Protein AF-A0A940C7K0-F1 (afdb_monomer)

Solvent-accessible surface area (backbone atoms only — not comparable to full-atom values): 6057 Å² total; per-residue (Å²): 134,82,64,90,46,69,65,32,58,72,59,53,43,58,58,54,49,70,74,50,83,53,68,70,59,41,51,53,52,52,53,48,58,60,55,48,72,81,53,78,92,80,78,78,75,95,48,98,58,44,69,61,50,52,54,50,51,52,51,51,53,54,50,51,55,54,52,52,51,51,56,56,73,71,53,91,62,73,63,69,65,52,47,54,49,52,50,53,53,53,51,51,56,52,50,66,76,71,109

Mean predicted aligned error: 9.3 Å

Structure (mmCIF, N/CA/C/O backbone):
data_AF-A0A940C7K0-F1
#
_entry.id   AF-A0A940C7K0-F1
#
loop_
_atom_site.group_PDB
_atom_site.id
_atom_site.type_symbol
_atom_site.label_atom_id
_atom_site.label_alt_id
_atom_site.label_comp_id
_atom_site.label_asym_id
_atom_site.label_entity_id
_atom_site.label_seq_id
_atom_site.pdbx_PDB_ins_code
_atom_site.Cartn_x
_atom_site.Cartn_y
_atom_site.Cartn_z
_atom_site.occupancy
_atom_site.B_iso_or_equiv
_atom_site.auth_seq_id
_atom_site.auth_comp_id
_atom_site.auth_asym_id
_atom_site.auth_atom_id
_atom_site.pdbx_PDB_model_num
ATOM 1 N N . TYR A 1 1 ? 2.230 -1.902 -22.757 1.00 52.91 1 TYR A N 1
ATOM 2 C CA . TYR A 1 1 ? 1.689 -2.327 -21.448 1.00 52.91 1 TYR A CA 1
ATOM 3 C C . TYR A 1 1 ? 2.619 -1.783 -20.368 1.00 52.91 1 TYR A C 1
ATOM 5 O O . TYR A 1 1 ? 3.810 -1.720 -20.650 1.00 52.91 1 TYR A O 1
ATOM 13 N N 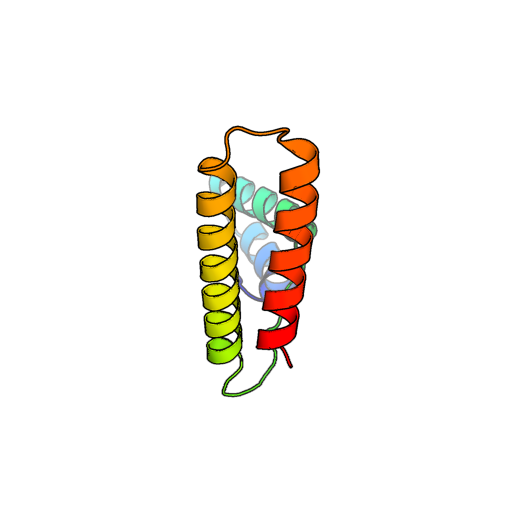. MET A 1 2 ? 2.126 -1.319 -19.212 1.00 69.25 2 MET A N 1
ATOM 14 C CA . MET A 1 2 ? 3.013 -0.833 -18.138 1.00 69.25 2 MET A CA 1
ATOM 15 C C . MET A 1 2 ? 3.585 -2.012 -17.337 1.00 69.25 2 MET A C 1
ATOM 17 O O . MET A 1 2 ? 2.832 -2.945 -17.046 1.00 69.25 2 MET A O 1
ATOM 21 N N . PRO A 1 3 ? 4.884 -1.995 -16.988 1.00 71.75 3 PRO A N 1
ATOM 22 C CA . PRO A 1 3 ? 5.454 -3.013 -16.119 1.00 71.75 3 PRO A CA 1
ATOM 23 C C . PRO A 1 3 ? 4.842 -2.915 -14.720 1.00 71.75 3 PRO A C 1
ATOM 25 O O . PRO A 1 3 ? 4.585 -1.826 -14.219 1.00 71.75 3 PRO A O 1
ATOM 28 N N . VAL A 1 4 ? 4.595 -4.068 -14.104 1.00 74.38 4 VAL A N 1
ATOM 29 C CA . VAL A 1 4 ? 4.032 -4.182 -12.741 1.00 74.38 4 VAL A CA 1
ATOM 30 C C . VAL A 1 4 ? 5.050 -4.819 -11.785 1.00 74.38 4 VAL A C 1
ATOM 32 O O . VAL A 1 4 ? 4.854 -4.856 -10.576 1.00 74.38 4 VAL A O 1
ATOM 35 N N . THR A 1 5 ? 6.162 -5.313 -12.326 1.00 84.19 5 THR A N 1
ATOM 36 C CA . THR A 1 5 ? 7.220 -6.007 -11.596 1.00 84.19 5 THR A CA 1
ATOM 37 C C . THR A 1 5 ? 8.497 -5.182 -11.598 1.00 84.19 5 THR A C 1
ATOM 39 O O . THR A 1 5 ? 8.748 -4.430 -12.538 1.00 84.19 5 THR A O 1
ATOM 42 N N . GLU A 1 6 ? 9.329 -5.385 -10.580 1.00 86.12 6 GLU A N 1
ATOM 43 C CA . GLU A 1 6 ? 10.649 -4.757 -10.441 1.00 86.12 6 GLU A CA 1
ATOM 44 C C . GLU A 1 6 ? 11.506 -4.937 -11.697 1.00 86.12 6 GLU A C 1
ATOM 46 O O . GLU A 1 6 ? 11.866 -3.959 -12.341 1.00 86.12 6 GLU A O 1
ATOM 51 N N . LYS A 1 7 ? 11.659 -6.180 -12.172 1.00 87.12 7 LYS A N 1
ATOM 52 C CA . LYS A 1 7 ? 12.343 -6.480 -13.445 1.00 87.12 7 LYS A CA 1
ATOM 53 C C . LYS A 1 7 ? 11.763 -5.718 -14.638 1.00 87.12 7 LYS A C 1
ATOM 55 O O . LYS A 1 7 ? 12.485 -5.289 -15.529 1.00 87.12 7 LYS A O 1
ATOM 60 N N . GLY A 1 8 ? 10.442 -5.547 -14.657 1.00 87.75 8 GLY A N 1
ATOM 61 C CA . GLY A 1 8 ? 9.727 -4.737 -15.639 1.00 87.75 8 GLY A CA 1
ATOM 62 C C . GLY A 1 8 ? 10.236 -3.298 -15.713 1.00 87.75 8 GLY A C 1
ATOM 63 O O . GLY A 1 8 ? 10.415 -2.772 -16.809 1.00 87.75 8 GLY A O 1
ATOM 64 N N . PHE A 1 9 ? 10.448 -2.679 -14.555 1.00 87.62 9 PHE A N 1
ATOM 65 C CA . PHE A 1 9 ? 10.918 -1.302 -14.428 1.00 87.62 9 PHE A CA 1
ATOM 66 C C . PHE A 1 9 ? 12.426 -1.157 -14.613 1.00 87.62 9 PHE A C 1
ATOM 68 O O . PHE A 1 9 ? 12.852 -0.174 -15.217 1.00 87.62 9 PHE A O 1
ATOM 75 N N . ASP A 1 10 ? 13.201 -2.122 -14.126 1.00 86.38 10 ASP A N 1
ATOM 76 C CA . ASP A 1 10 ? 14.660 -2.035 -14.107 1.00 86.38 10 ASP A CA 1
ATOM 77 C C . ASP A 1 10 ? 15.291 -2.458 -15.434 1.00 86.38 10 ASP A C 1
ATOM 79 O O . ASP A 1 10 ? 16.235 -1.822 -15.896 1.00 86.38 10 ASP A O 1
ATOM 83 N N . GLU A 1 11 ? 14.765 -3.512 -16.064 1.00 87.81 11 GLU A N 1
ATOM 84 C CA . GLU A 1 11 ? 15.373 -4.116 -17.254 1.00 87.81 11 GLU A CA 1
ATOM 85 C C . GLU A 1 11 ? 14.621 -3.716 -18.530 1.00 87.81 11 GLU A C 1
ATOM 87 O O . GLU A 1 11 ? 15.205 -3.200 -19.476 1.00 87.81 11 GLU A O 1
ATOM 92 N N . TYR A 1 12 ? 13.301 -3.915 -18.569 1.00 89.00 12 TYR A N 1
ATOM 93 C CA . TYR A 1 12 ? 12.556 -3.841 -19.834 1.00 89.00 12 TYR A CA 1
ATOM 94 C C . TYR A 1 12 ? 12.082 -2.429 -20.207 1.00 89.00 12 TYR A C 1
ATOM 96 O O . TYR A 1 12 ? 12.001 -2.084 -21.389 1.00 89.00 12 TYR A O 1
ATOM 104 N N . LEU A 1 13 ? 11.723 -1.606 -19.219 1.00 88.19 13 LEU A N 1
ATOM 105 C CA . LEU A 1 13 ? 11.194 -0.262 -19.457 1.00 88.19 13 LEU A CA 1
ATOM 106 C C . LEU A 1 13 ? 12.233 0.717 -20.032 1.00 88.19 13 LEU A C 1
ATOM 108 O O . LEU A 1 13 ? 11.883 1.407 -20.993 1.00 88.19 13 LEU A O 1
ATOM 112 N N . PRO A 1 14 ? 13.483 0.788 -19.531 1.00 89.81 14 PRO A N 1
ATOM 113 C CA . PRO A 1 14 ? 14.487 1.702 -20.076 1.00 89.81 14 PRO A CA 1
ATOM 114 C C . PRO A 1 14 ? 14.783 1.411 -21.554 1.00 89.81 14 PRO A C 1
ATOM 116 O O . PRO A 1 14 ? 14.823 2.330 -22.378 1.00 89.81 14 PRO A O 1
ATOM 119 N N . ASP A 1 15 ? 14.882 0.128 -21.907 1.00 90.00 15 ASP A N 1
ATOM 120 C CA . ASP A 1 15 ? 15.124 -0.330 -23.276 1.00 90.00 15 ASP A CA 1
ATOM 121 C C . ASP A 1 15 ? 13.968 0.049 -24.212 1.00 90.00 15 ASP A C 1
ATOM 123 O O . ASP A 1 15 ? 14.182 0.607 -25.294 1.00 90.00 15 ASP A O 1
ATOM 127 N N . ALA A 1 16 ? 12.722 -0.158 -23.779 1.00 88.69 16 ALA A N 1
ATOM 128 C CA . ALA A 1 16 ? 11.543 0.236 -24.550 1.00 88.69 16 ALA A CA 1
ATOM 129 C C . ALA A 1 16 ? 11.431 1.764 -24.727 1.00 88.69 16 ALA A C 1
ATOM 131 O O . ALA A 1 16 ? 11.015 2.243 -25.781 1.00 88.69 16 ALA A O 1
ATOM 132 N N . VAL A 1 17 ? 11.823 2.553 -23.722 1.00 88.50 17 VAL A N 1
ATOM 133 C CA . VAL A 1 17 ? 11.822 4.023 -23.809 1.00 88.50 17 VAL A CA 1
ATOM 134 C C . VAL A 1 17 ? 12.907 4.525 -24.763 1.00 88.50 17 VAL A C 1
ATOM 136 O O . VAL A 1 17 ? 12.687 5.508 -25.477 1.00 88.50 17 VAL A O 1
ATOM 139 N N . SER A 1 18 ? 14.054 3.841 -24.829 1.00 87.19 18 SER A N 1
ATOM 140 C CA . SER A 1 18 ? 15.152 4.201 -25.734 1.00 87.19 18 SER A CA 1
ATOM 141 C C . SER A 1 18 ? 14.743 4.125 -27.214 1.00 87.19 18 SER A C 1
ATOM 143 O O . SER A 1 18 ? 15.047 5.037 -27.988 1.00 87.19 18 SER A O 1
ATOM 145 N N . THR A 1 19 ? 13.958 3.104 -27.574 1.00 90.81 19 THR A N 1
ATOM 146 C CA . THR A 1 19 ? 13.479 2.836 -28.943 1.00 90.81 19 THR A CA 1
ATOM 147 C C . THR A 1 19 ? 12.269 3.681 -29.352 1.00 90.81 19 THR A C 1
ATOM 149 O O . THR A 1 19 ? 11.866 3.679 -30.513 1.00 90.81 19 THR A O 1
ATOM 152 N N . LEU A 1 20 ? 11.687 4.443 -28.423 1.00 89.44 20 LEU A N 1
ATOM 153 C CA . LEU A 1 20 ? 10.456 5.187 -28.656 1.00 89.44 20 LEU A CA 1
ATOM 154 C C . LEU A 1 20 ? 10.704 6.490 -29.432 1.00 89.44 20 LEU A C 1
ATOM 156 O O . LEU A 1 20 ? 11.434 7.365 -28.976 1.00 89.44 20 LEU A O 1
ATOM 160 N N . GLU A 1 21 ? 10.064 6.690 -30.581 1.00 89.19 21 GLU A N 1
ATOM 161 C CA . GLU A 1 21 ? 10.295 7.911 -31.377 1.00 89.19 21 GLU A CA 1
ATOM 162 C C . GLU A 1 21 ? 9.541 9.134 -30.843 1.00 89.19 21 GLU A C 1
ATOM 164 O O . GLU A 1 21 ? 10.010 10.267 -30.943 1.00 89.19 21 GLU A O 1
ATOM 169 N N . SER A 1 22 ? 8.373 8.919 -30.235 1.00 92.81 22 SER A N 1
ATOM 170 C CA . SER A 1 22 ? 7.515 10.019 -29.806 1.00 92.81 22 SER A CA 1
ATOM 171 C C . SER A 1 22 ? 8.053 10.721 -28.546 1.00 92.81 22 SER A C 1
ATOM 173 O O . SER A 1 22 ? 8.121 10.103 -27.475 1.00 92.81 22 SER A O 1
ATOM 175 N N . PRO A 1 23 ? 8.345 12.035 -28.609 1.00 90.94 23 PRO A N 1
ATOM 176 C CA . PRO A 1 23 ? 8.906 12.782 -27.482 1.00 90.94 23 PRO A CA 1
ATOM 177 C C . PRO A 1 23 ? 7.935 12.893 -26.298 1.00 90.94 23 PRO A C 1
ATOM 179 O O . PRO A 1 23 ? 8.356 12.895 -25.142 1.00 90.94 23 PRO A O 1
ATOM 182 N N . ARG A 1 24 ? 6.622 12.921 -26.567 1.00 92.06 24 ARG A N 1
ATOM 183 C CA . ARG A 1 24 ? 5.584 12.993 -25.527 1.00 92.06 24 ARG A CA 1
ATOM 184 C C . ARG A 1 24 ? 5.591 11.751 -24.639 1.00 92.06 24 ARG A C 1
ATOM 186 O O . ARG A 1 24 ? 5.560 11.869 -23.417 1.00 92.06 24 ARG A O 1
ATOM 193 N N . TYR A 1 25 ? 5.640 10.568 -25.244 1.00 90.44 25 TYR A N 1
ATOM 194 C CA . TYR A 1 25 ? 5.643 9.321 -24.483 1.00 90.44 25 TYR A CA 1
ATOM 195 C C . TYR A 1 25 ? 6.983 9.092 -23.774 1.00 90.44 25 TYR A C 1
ATOM 197 O O . TYR A 1 25 ? 6.981 8.626 -22.639 1.00 90.44 25 TYR A O 1
ATOM 205 N N . LYS A 1 26 ? 8.110 9.511 -24.369 1.00 90.88 26 LYS A N 1
ATOM 206 C CA . LYS A 1 26 ? 9.417 9.513 -23.686 1.00 90.88 26 LYS A CA 1
ATOM 207 C C . LYS A 1 26 ? 9.380 10.321 -22.390 1.00 90.88 26 LYS A C 1
ATOM 209 O O . LYS A 1 26 ? 9.791 9.826 -21.347 1.00 90.88 26 LYS A O 1
ATOM 214 N N . SER A 1 27 ? 8.835 11.538 -22.439 1.00 92.06 27 SER A N 1
ATOM 215 C CA . SER A 1 27 ? 8.686 12.373 -21.243 1.00 92.06 27 SER A CA 1
ATOM 216 C C . SER A 1 27 ? 7.804 11.709 -20.182 1.00 92.06 27 SER A C 1
ATOM 218 O O . SER A 1 27 ? 8.193 11.683 -19.018 1.00 92.06 27 SER A O 1
ATOM 220 N N . LEU A 1 28 ? 6.668 11.123 -20.578 1.00 91.62 28 LEU A N 1
ATOM 221 C CA . LEU A 1 28 ? 5.774 10.418 -19.656 1.00 91.62 28 LEU A CA 1
ATOM 222 C C . LEU A 1 28 ? 6.488 9.273 -18.922 1.00 91.62 28 LEU A C 1
ATOM 224 O O . LEU A 1 28 ? 6.417 9.196 -17.696 1.00 91.62 28 LEU A O 1
ATOM 228 N N . TYR A 1 29 ? 7.178 8.399 -19.659 1.00 90.38 29 TYR A N 1
ATOM 229 C CA . TYR A 1 29 ? 7.849 7.244 -19.063 1.00 90.38 29 TYR A CA 1
ATOM 230 C C . TYR A 1 29 ? 9.054 7.635 -18.204 1.00 90.38 29 TYR A C 1
ATOM 232 O O . TYR A 1 29 ? 9.260 7.029 -17.157 1.00 90.38 29 TYR A O 1
ATOM 240 N N . ASN A 1 30 ? 9.786 8.688 -18.571 1.00 89.38 30 ASN A N 1
ATOM 241 C CA . ASN A 1 30 ? 10.878 9.204 -17.744 1.00 89.38 30 ASN A CA 1
ATOM 242 C C . ASN A 1 30 ? 10.375 9.735 -16.395 1.00 89.38 30 ASN A C 1
ATOM 244 O O . ASN A 1 30 ? 10.941 9.403 -15.355 1.00 89.38 30 ASN A O 1
ATOM 248 N N . THR A 1 31 ? 9.289 10.517 -16.394 1.00 91.56 31 THR A N 1
ATOM 249 C CA . THR A 1 31 ? 8.667 10.992 -15.147 1.00 91.56 31 THR A CA 1
ATOM 250 C C . THR A 1 31 ? 8.172 9.819 -14.309 1.00 91.56 31 THR A C 1
ATOM 252 O O . THR A 1 31 ? 8.356 9.796 -13.097 1.00 91.56 31 THR A O 1
ATOM 255 N N . PHE A 1 32 ? 7.582 8.813 -14.950 1.00 87.69 32 PHE A N 1
ATOM 256 C CA . PHE A 1 32 ? 7.099 7.616 -14.276 1.00 87.69 32 PHE A CA 1
ATOM 257 C C . PHE A 1 32 ? 8.224 6.803 -13.619 1.00 87.69 32 PHE A C 1
ATOM 259 O O . PHE A 1 32 ? 8.098 6.430 -12.457 1.00 87.69 32 PHE A O 1
ATOM 266 N N . MET A 1 33 ? 9.347 6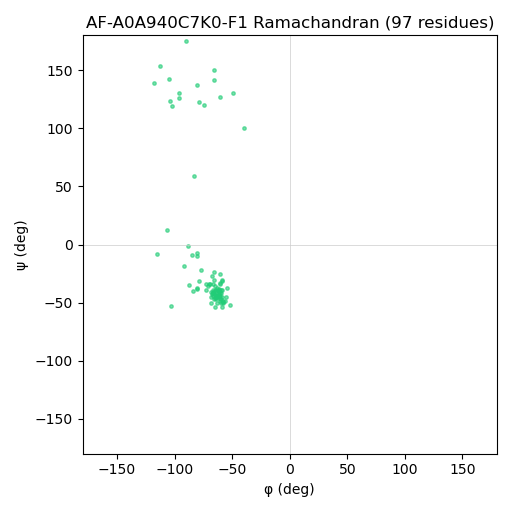.596 -14.314 1.00 88.25 33 MET A N 1
ATOM 267 C CA . MET A 1 33 ? 10.537 5.947 -13.751 1.00 88.25 33 MET A CA 1
ATOM 268 C C . MET A 1 33 ? 11.142 6.741 -12.592 1.00 88.25 33 MET A C 1
ATOM 270 O O . MET A 1 33 ? 11.620 6.151 -11.631 1.00 88.25 33 MET A O 1
ATOM 274 N N . ALA A 1 34 ? 11.133 8.075 -12.667 1.00 90.12 34 ALA A N 1
ATOM 275 C CA . ALA A 1 34 ? 11.608 8.913 -11.571 1.00 90.12 34 ALA A CA 1
ATOM 276 C C . ALA A 1 34 ? 10.722 8.757 -10.329 1.00 90.12 34 ALA A C 1
ATOM 278 O O . ALA A 1 34 ? 11.247 8.535 -9.246 1.00 90.12 34 ALA A O 1
ATOM 279 N N . MET A 1 35 ? 9.397 8.798 -10.505 1.00 88.44 35 MET A N 1
ATOM 280 C CA . MET A 1 35 ? 8.448 8.611 -9.407 1.00 88.44 35 MET A CA 1
ATOM 281 C C . MET A 1 35 ? 8.520 7.204 -8.814 1.00 88.44 35 MET A C 1
ATOM 283 O O . MET A 1 35 ? 8.437 7.068 -7.601 1.00 88.44 35 MET A O 1
ATOM 287 N N . GLN A 1 36 ? 8.685 6.157 -9.633 1.00 86.00 36 GLN A N 1
ATOM 288 C CA . GLN A 1 36 ? 8.733 4.778 -9.139 1.00 86.00 36 GLN A CA 1
ATOM 289 C C . GLN A 1 36 ? 9.860 4.551 -8.119 1.00 86.00 36 GLN A C 1
ATOM 291 O O . GLN A 1 36 ? 9.656 3.759 -7.205 1.00 86.00 36 GLN A O 1
ATOM 296 N N . LYS A 1 37 ? 10.991 5.263 -8.211 1.00 85.75 37 LYS A N 1
ATOM 297 C CA . LYS A 1 37 ? 12.111 5.133 -7.257 1.00 85.75 37 LYS A CA 1
ATOM 298 C C . LYS A 1 37 ? 11.731 5.465 -5.815 1.00 85.75 37 LYS A C 1
ATOM 300 O O . LYS A 1 37 ? 12.358 4.951 -4.893 1.00 85.75 37 LYS A O 1
ATOM 305 N N . ASP A 1 38 ? 10.707 6.293 -5.633 1.00 88.56 38 ASP A N 1
ATOM 306 C CA . ASP A 1 38 ? 10.202 6.674 -4.315 1.00 88.56 38 ASP A CA 1
ATOM 307 C C . ASP A 1 38 ? 9.194 5.649 -3.760 1.00 88.56 38 ASP A C 1
ATOM 309 O O . ASP A 1 38 ? 8.816 5.713 -2.589 1.00 88.56 38 ASP A O 1
ATOM 313 N N . TYR A 1 39 ? 8.771 4.675 -4.574 1.00 86.06 39 TYR A N 1
ATOM 314 C CA . TYR A 1 39 ? 7.874 3.597 -4.172 1.00 86.06 39 TYR A CA 1
ATOM 315 C C . TYR A 1 39 ? 8.631 2.281 -4.012 1.00 86.06 39 TYR A C 1
ATOM 317 O O . TYR A 1 39 ? 9.506 1.919 -4.796 1.00 86.06 39 TYR A O 1
ATOM 325 N N . ARG A 1 40 ? 8.235 1.502 -3.006 1.00 86.50 40 ARG A N 1
ATOM 326 C CA . ARG A 1 40 ? 8.744 0.146 -2.805 1.00 86.50 40 ARG A CA 1
ATOM 327 C C . ARG A 1 40 ? 7.779 -0.862 -3.411 1.00 86.50 40 ARG A C 1
ATOM 329 O O . ARG A 1 40 ? 6.588 -0.828 -3.104 1.00 86.50 40 ARG A O 1
ATOM 336 N N . PHE A 1 41 ? 8.293 -1.795 -4.210 1.00 85.75 41 PHE A N 1
ATOM 337 C CA . PHE A 1 41 ? 7.494 -2.938 -4.641 1.00 85.75 41 PHE A CA 1
ATOM 338 C C . PHE A 1 41 ? 7.038 -3.742 -3.427 1.00 85.75 41 PHE A C 1
ATOM 340 O O . PHE A 1 41 ? 7.839 -4.147 -2.582 1.00 85.75 41 PHE A O 1
ATOM 347 N N . TYR A 1 42 ? 5.733 -3.969 -3.355 1.00 84.50 42 TYR A N 1
ATOM 348 C CA . TYR A 1 42 ? 5.120 -4.778 -2.322 1.00 84.50 42 TYR A CA 1
ATOM 349 C C . TYR A 1 42 ? 4.757 -6.140 -2.902 1.00 84.50 42 TYR A C 1
ATOM 351 O O . TYR A 1 42 ? 4.024 -6.230 -3.886 1.00 84.50 42 TYR A O 1
ATOM 359 N N . THR A 1 43 ? 5.274 -7.200 -2.286 1.00 85.19 43 THR A N 1
ATOM 360 C CA . THR A 1 43 ? 4.830 -8.563 -2.575 1.00 85.19 43 THR A CA 1
ATOM 361 C C . THR A 1 43 ? 3.900 -9.001 -1.450 1.00 85.19 43 THR A C 1
ATOM 363 O O . THR A 1 43 ? 4.349 -9.042 -0.301 1.00 85.19 43 THR A O 1
ATOM 366 N N . PRO A 1 44 ? 2.631 -9.326 -1.744 1.00 85.19 44 PRO A N 1
ATOM 367 C CA . PRO A 1 44 ? 1.716 -9.793 -0.719 1.00 85.19 44 PRO A CA 1
ATOM 368 C C . PRO A 1 44 ? 2.167 -11.158 -0.166 1.00 85.19 44 PRO A C 1
ATOM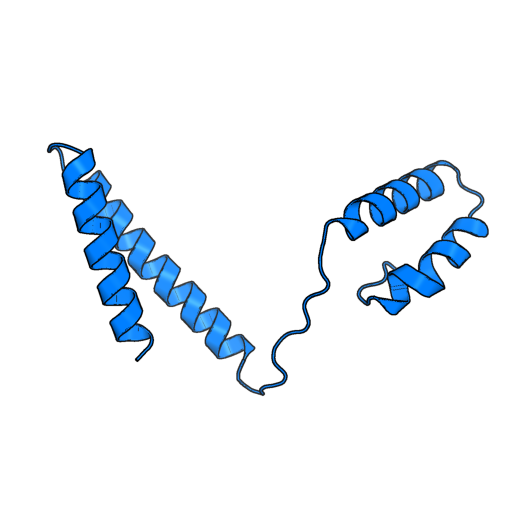 370 O O . PRO A 1 44 ? 2.755 -11.965 -0.903 1.00 85.19 44 PRO A O 1
ATOM 373 N N . PRO A 1 45 ? 1.873 -11.453 1.111 1.00 88.31 45 PRO A N 1
ATOM 374 C CA . PRO A 1 45 ? 2.020 -12.778 1.695 1.00 88.31 45 PRO A CA 1
ATOM 375 C C . PRO A 1 45 ? 1.370 -13.863 0.828 1.00 88.31 45 PRO A C 1
ATOM 377 O O . PRO A 1 45 ? 0.213 -13.758 0.426 1.00 88.31 45 PRO A O 1
ATOM 380 N N . GLN A 1 46 ? 2.116 -14.935 0.553 1.00 87.44 46 GLN A N 1
ATOM 381 C CA . GLN A 1 46 ? 1.679 -16.048 -0.297 1.00 87.44 46 GLN A CA 1
ATOM 382 C C . GLN A 1 46 ? 0.832 -17.055 0.499 1.00 87.44 46 GLN A C 1
ATOM 384 O O . GLN A 1 46 ? 1.195 -18.220 0.644 1.00 87.44 46 GLN A O 1
ATOM 389 N N . TYR A 1 47 ? -0.282 -16.591 1.066 1.00 89.25 47 TYR A N 1
ATOM 390 C CA . TYR A 1 47 ? -1.225 -17.418 1.819 1.00 89.25 47 TYR A CA 1
ATOM 391 C C . TYR A 1 47 ? -2.589 -17.420 1.127 1.00 89.25 47 TYR A C 1
ATOM 393 O O . TYR A 1 47 ? -3.050 -16.372 0.679 1.00 89.25 47 TYR A O 1
ATOM 401 N N . SER A 1 48 ? -3.261 -18.575 1.061 1.00 88.00 48 SER A N 1
ATOM 402 C CA . SER A 1 48 ? -4.516 -18.723 0.301 1.00 88.00 48 SER A CA 1
ATOM 403 C C . SER A 1 48 ? -5.627 -17.785 0.772 1.00 88.00 48 SER A C 1
ATOM 405 O O . SER A 1 48 ? -6.436 -17.351 -0.037 1.00 88.00 48 SER A O 1
ATOM 407 N N . PHE A 1 49 ? -5.639 -17.448 2.063 1.00 87.25 49 PHE A N 1
ATOM 408 C CA . PHE A 1 49 ? -6.652 -16.592 2.686 1.00 87.25 49 PHE A CA 1
ATOM 409 C C . PHE A 1 49 ? -6.148 -15.177 3.020 1.00 87.25 49 PHE A C 1
ATOM 411 O O . PHE A 1 49 ? -6.805 -14.465 3.774 1.00 87.25 49 PHE A O 1
ATOM 418 N N . TYR A 1 50 ? -4.978 -14.758 2.520 1.00 88.25 50 TYR A N 1
ATOM 419 C CA . TYR A 1 50 ? -4.405 -13.443 2.850 1.00 88.25 50 TYR A CA 1
ATOM 420 C C . TYR A 1 50 ? -5.352 -12.290 2.488 1.00 88.25 50 TYR A C 1
ATOM 422 O O . TYR A 1 50 ? -5.631 -11.433 3.322 1.00 88.25 50 TYR A O 1
ATOM 430 N N . LEU A 1 51 ? -5.897 -12.311 1.269 1.00 89.44 51 LEU A N 1
ATOM 431 C CA . LEU A 1 51 ? -6.769 -11.246 0.775 1.00 89.44 51 LEU A CA 1
ATOM 432 C C . LEU A 1 51 ? -8.062 -11.129 1.593 1.00 89.44 51 LEU A C 1
ATOM 434 O O . LEU A 1 51 ? -8.506 -10.021 1.893 1.00 89.44 51 LEU A O 1
ATOM 438 N N . ASP A 1 52 ? -8.640 -12.264 1.989 1.00 90.38 52 ASP A N 1
ATOM 439 C CA . ASP A 1 52 ? -9.843 -12.293 2.822 1.00 90.38 52 ASP A CA 1
ATOM 440 C C . ASP A 1 52 ? -9.564 -11.703 4.208 1.00 90.38 52 ASP A C 1
ATOM 442 O O . ASP A 1 52 ? -10.382 -10.956 4.744 1.00 90.38 52 ASP A O 1
ATOM 446 N N . LYS A 1 53 ? -8.390 -12.005 4.781 1.00 88.38 53 LYS A N 1
ATOM 447 C CA . LYS A 1 53 ? -7.955 -11.468 6.076 1.00 88.38 53 LYS A CA 1
ATOM 448 C C . LYS A 1 53 ? -7.704 -9.964 6.018 1.00 88.38 53 LYS A C 1
ATOM 450 O O . LYS A 1 53 ? -8.193 -9.263 6.896 1.00 88.38 53 LYS A O 1
ATOM 455 N N . GLU A 1 54 ? -7.026 -9.472 4.984 1.00 88.50 54 GLU A N 1
ATOM 456 C CA . GLU A 1 54 ? -6.836 -8.032 4.746 1.00 88.50 54 GLU A CA 1
ATOM 457 C C . GLU A 1 54 ? -8.171 -7.306 4.583 1.00 88.50 54 GLU A C 1
ATOM 459 O O . GLU A 1 54 ? -8.427 -6.298 5.235 1.00 88.50 54 GLU A O 1
ATOM 464 N N . THR A 1 55 ? -9.069 -7.859 3.768 1.00 91.38 55 THR A N 1
ATOM 465 C CA . THR A 1 55 ? -10.388 -7.261 3.528 1.00 91.38 55 THR A CA 1
ATOM 466 C C . THR A 1 55 ? -11.215 -7.214 4.814 1.00 91.38 55 THR A C 1
ATOM 468 O O . THR A 1 55 ? -11.873 -6.213 5.104 1.00 91.38 55 THR A O 1
ATOM 471 N N . LEU A 1 56 ? -11.185 -8.290 5.608 1.00 91.50 56 LEU A N 1
ATOM 472 C CA . LEU A 1 56 ? -11.872 -8.346 6.896 1.00 91.50 56 LEU A CA 1
ATOM 473 C C . LEU A 1 56 ? -11.279 -7.337 7.887 1.00 91.50 56 LEU A C 1
ATOM 475 O O . LEU A 1 56 ? -12.030 -6.626 8.552 1.00 91.50 56 LEU A O 1
ATOM 479 N N . PHE A 1 57 ? -9.952 -7.247 7.950 1.00 89.56 57 PHE A N 1
ATOM 480 C CA . PHE A 1 57 ? -9.235 -6.287 8.783 1.00 89.56 57 PHE A CA 1
ATOM 481 C C . PHE A 1 57 ? -9.598 -4.841 8.425 1.00 89.56 57 PHE A C 1
ATOM 483 O O . PHE A 1 57 ? -10.020 -4.082 9.299 1.00 89.56 57 PHE A O 1
ATOM 490 N N . GLU A 1 58 ? -9.538 -4.475 7.140 1.00 92.75 58 GLU A N 1
ATOM 491 C CA . GLU A 1 58 ? -9.915 -3.139 6.669 1.00 92.75 58 GLU A CA 1
ATOM 492 C C . GLU A 1 58 ? -11.371 -2.817 7.025 1.00 92.75 58 GLU A C 1
ATOM 494 O O . GLU A 1 58 ? -11.680 -1.731 7.525 1.00 92.75 58 GLU A O 1
ATOM 499 N N . LYS A 1 59 ? -12.279 -3.774 6.802 1.00 93.81 59 LYS A N 1
ATOM 500 C CA . LYS A 1 59 ? -13.700 -3.605 7.108 1.00 93.81 59 LYS A CA 1
ATOM 501 C C . LYS A 1 59 ? -13.931 -3.369 8.600 1.00 93.81 59 LYS A C 1
ATOM 503 O O . LYS A 1 59 ? -14.711 -2.480 8.952 1.00 93.81 59 LYS A O 1
ATOM 508 N N . ASN A 1 60 ? -13.259 -4.127 9.463 1.00 91.38 60 ASN A N 1
ATOM 509 C CA . ASN A 1 60 ? -13.386 -3.994 10.913 1.00 91.38 60 ASN A CA 1
ATOM 510 C C . ASN A 1 60 ? -12.855 -2.636 11.388 1.00 91.38 60 ASN A C 1
ATOM 512 O O . ASN A 1 60 ? -13.572 -1.920 12.086 1.00 91.38 60 ASN A O 1
ATOM 516 N N . ILE A 1 61 ? -11.666 -2.226 10.924 1.00 92.00 61 ILE A N 1
ATOM 517 C CA . ILE A 1 61 ? -11.096 -0.905 11.235 1.00 92.00 61 ILE A CA 1
ATOM 518 C C . ILE A 1 61 ? -12.029 0.214 10.802 1.00 92.00 61 ILE A C 1
ATOM 520 O O . ILE A 1 61 ? -12.329 1.115 11.583 1.00 92.00 61 ILE A O 1
ATOM 524 N N . ARG A 1 62 ? -12.505 0.165 9.557 1.00 92.88 62 ARG A N 1
ATOM 525 C CA . ARG A 1 62 ? -13.382 1.203 9.018 1.00 92.88 62 ARG A CA 1
ATOM 526 C C . ARG A 1 62 ? -14.684 1.304 9.811 1.00 92.88 62 ARG A C 1
ATOM 528 O O . ARG A 1 62 ? -15.176 2.410 10.016 1.00 92.88 62 ARG A O 1
ATOM 535 N N . THR A 1 63 ? -15.230 0.169 10.244 1.00 92.88 63 THR A N 1
ATOM 536 C CA . THR A 1 63 ? -16.458 0.123 11.046 1.00 92.88 63 THR A CA 1
ATOM 537 C C . THR A 1 63 ? -16.235 0.789 12.400 1.00 92.88 63 THR A C 1
ATOM 539 O O . THR A 1 63 ? -16.927 1.761 12.694 1.00 92.88 63 THR A O 1
ATOM 542 N N . ILE A 1 64 ? -15.206 0.370 13.147 1.00 90.44 64 ILE A N 1
ATOM 543 C CA . ILE A 1 64 ? -14.878 0.949 14.459 1.00 90.44 64 ILE A CA 1
ATOM 544 C C . ILE A 1 64 ? -14.609 2.446 14.335 1.00 90.44 64 ILE A C 1
ATOM 546 O O . IL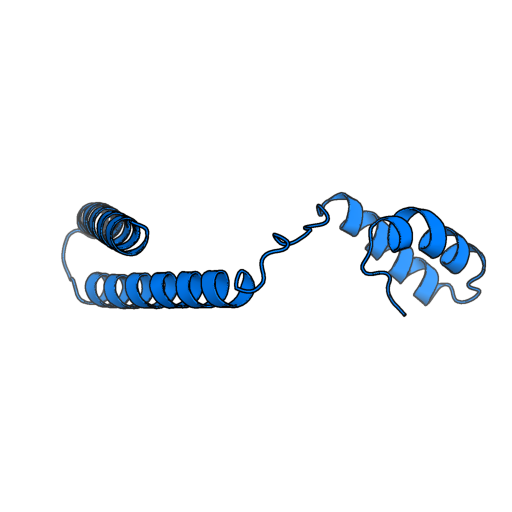E A 1 64 ? -15.274 3.247 14.980 1.00 90.44 64 ILE A O 1
ATOM 550 N N . LEU A 1 65 ? -13.699 2.860 13.450 1.00 89.25 65 LEU A N 1
ATOM 551 C CA . LEU A 1 65 ? -13.371 4.280 13.298 1.00 89.25 65 LEU A CA 1
ATOM 552 C C . LEU A 1 65 ? -14.582 5.118 12.870 1.00 89.25 65 LEU A C 1
ATOM 554 O O . LEU A 1 65 ? -14.700 6.275 13.269 1.00 89.25 65 LEU A O 1
ATOM 558 N N . SER A 1 66 ? -15.497 4.559 12.070 1.00 90.00 66 SER A N 1
ATOM 559 C CA . SER A 1 66 ? -16.724 5.261 11.696 1.00 90.00 66 SER A CA 1
ATOM 560 C C . SER A 1 66 ? -17.704 5.397 12.861 1.00 90.00 66 SER A C 1
ATOM 562 O O . SER A 1 66 ? -18.409 6.405 12.917 1.00 90.00 66 SER A O 1
ATOM 564 N N . GLU A 1 67 ? -17.795 4.404 13.743 1.00 89.19 67 GLU A N 1
ATOM 565 C CA . GLU A 1 67 ? -18.629 4.445 14.948 1.00 89.19 67 GLU A CA 1
ATOM 566 C C . GLU A 1 67 ? -18.082 5.461 15.951 1.00 89.19 67 GLU A C 1
ATOM 568 O O . GLU A 1 67 ? -18.798 6.381 16.345 1.00 89.19 67 GLU A O 1
ATOM 573 N N . GLU A 1 68 ? -16.787 5.378 16.244 1.00 85.50 68 GLU A N 1
ATOM 574 C CA . GLU A 1 68 ? -16.063 6.295 17.128 1.00 85.50 68 GLU A CA 1
ATOM 575 C C . GLU A 1 68 ? -16.125 7.740 16.616 1.00 85.50 68 GLU A C 1
ATOM 577 O O . GLU A 1 68 ? -16.397 8.674 17.367 1.00 85.50 68 GLU A O 1
ATOM 582 N N . SER A 1 69 ? -15.976 7.948 15.302 1.00 86.44 69 SER A N 1
ATOM 583 C CA . SER A 1 69 ? -16.115 9.276 14.695 1.00 86.44 69 SER A CA 1
ATOM 584 C C . SER A 1 69 ? -17.516 9.865 14.881 1.00 86.44 69 SER A C 1
ATOM 586 O O . SER A 1 69 ? -17.638 11.066 15.131 1.00 86.44 69 SER A O 1
ATOM 588 N N . LYS A 1 70 ? -18.575 9.050 14.772 1.00 86.50 70 LYS A N 1
ATOM 589 C CA . LYS A 1 70 ? -19.953 9.503 15.026 1.00 86.50 70 LYS A CA 1
ATOM 590 C C . LYS A 1 70 ? -20.158 9.838 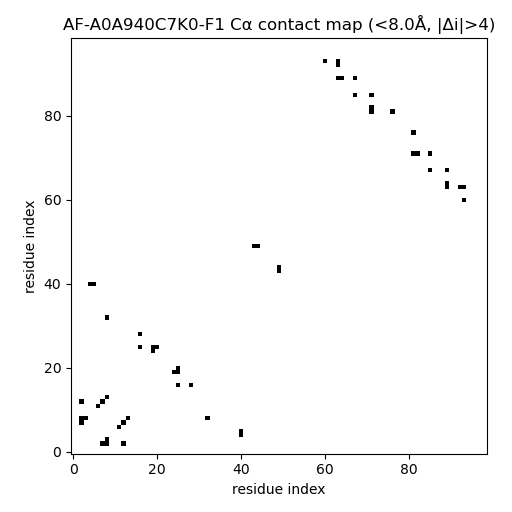16.497 1.00 86.50 70 LYS A C 1
ATOM 592 O O . LYS A 1 70 ? -20.780 10.853 16.795 1.00 86.50 70 LYS A O 1
ATOM 597 N N . GLU A 1 71 ? -19.632 9.009 17.395 1.00 82.88 71 GLU A N 1
ATOM 598 C CA . GLU A 1 71 ? -19.709 9.246 18.835 1.00 82.88 71 GLU A CA 1
ATOM 599 C C . GLU A 1 71 ? -18.980 10.537 19.226 1.00 82.88 71 GLU A C 1
ATOM 601 O O . GLU A 1 71 ? -19.538 11.366 19.945 1.00 82.88 71 GLU A O 1
ATOM 606 N N . TYR A 1 72 ? -17.779 10.758 18.690 1.00 79.56 72 TYR A N 1
ATOM 607 C CA . TYR A 1 72 ? -17.012 11.981 18.902 1.00 79.56 72 TYR A CA 1
ATOM 608 C C . TYR A 1 72 ? -17.756 13.229 18.408 1.00 79.56 72 TYR A C 1
ATOM 610 O O . TYR A 1 72 ? -17.857 14.218 19.131 1.00 79.56 72 TYR A O 1
ATOM 618 N N . LEU A 1 73 ? -18.325 13.184 17.198 1.00 82.50 73 LEU A N 1
ATOM 619 C CA . LEU A 1 73 ? -19.086 14.305 16.632 1.00 82.50 73 LEU A CA 1
ATOM 620 C C . LEU A 1 73 ? -20.386 14.602 17.398 1.00 82.50 73 LEU A C 1
ATOM 622 O O . LEU A 1 73 ? -20.878 15.727 17.330 1.00 82.50 73 LEU A O 1
ATOM 626 N N . GLY A 1 74 ? -20.939 13.618 18.112 1.00 78.19 74 GLY A N 1
ATOM 627 C CA . GLY A 1 74 ? -22.142 13.768 18.932 1.00 78.19 74 GLY A CA 1
ATOM 628 C C . GLY A 1 74 ? -21.912 14.391 20.315 1.00 78.19 74 GLY A C 1
ATOM 629 O O . GLY A 1 74 ? -22.889 14.715 20.988 1.00 78.19 74 GLY A O 1
ATOM 630 N N . LYS A 1 75 ? -20.658 14.564 20.759 1.00 74.94 75 LYS A N 1
ATOM 631 C CA . LYS A 1 75 ? -20.315 15.112 22.083 1.00 74.94 75 LYS A CA 1
ATOM 632 C C . LYS A 1 75 ? -20.017 16.620 21.997 1.00 74.94 75 LYS A C 1
ATOM 634 O O . LYS A 1 75 ? -19.168 17.055 21.225 1.00 74.94 75 LYS A O 1
ATOM 639 N N . GLU A 1 76 ? -20.696 17.429 22.817 1.00 64.50 76 GLU A N 1
ATOM 640 C CA . GLU A 1 76 ? -20.525 18.900 22.874 1.00 64.50 76 GLU A CA 1
ATOM 641 C C .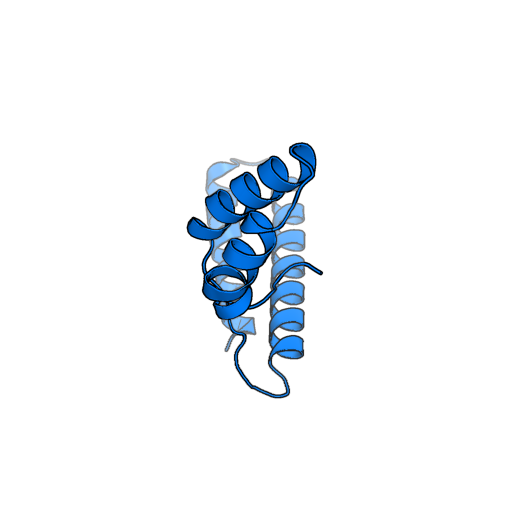 GLU A 1 76 ? -19.426 19.379 23.856 1.00 64.50 76 GLU A C 1
ATOM 643 O O . GLU A 1 76 ? -19.182 20.579 23.978 1.00 64.50 76 GLU A O 1
ATOM 648 N N . THR A 1 77 ? -18.752 18.471 24.568 1.00 68.31 77 THR A N 1
ATOM 649 C CA . THR A 1 77 ? -17.773 18.783 25.632 1.00 68.31 77 THR A CA 1
ATOM 650 C C . THR A 1 77 ? -16.325 18.937 25.140 1.00 68.31 77 THR A C 1
ATOM 652 O O . THR A 1 77 ? -16.035 18.728 23.966 1.00 68.31 77 THR A O 1
ATOM 655 N N . ASP A 1 78 ? -15.421 19.329 26.058 1.00 67.75 78 ASP A N 1
ATOM 656 C CA . ASP A 1 78 ? -13.979 19.580 25.859 1.00 67.75 78 ASP A CA 1
ATOM 657 C C . ASP A 1 78 ? -13.317 18.561 24.910 1.00 67.75 78 ASP A C 1
ATOM 659 O O . ASP A 1 78 ? -13.031 17.413 25.266 1.00 67.75 78 ASP A O 1
ATOM 663 N N . LYS A 1 79 ? -13.132 18.998 23.661 1.00 68.62 79 LYS A N 1
ATOM 664 C CA . LYS A 1 79 ? -12.920 18.134 22.494 1.00 68.62 79 LYS A CA 1
ATOM 665 C C . LYS A 1 79 ? -11.600 17.375 22.522 1.00 68.62 79 LYS A C 1
ATOM 667 O O . LYS A 1 79 ? -11.528 16.296 21.941 1.00 68.62 79 LYS A O 1
ATOM 672 N N . ASP A 1 80 ? -10.581 17.900 23.196 1.00 70.56 80 ASP A N 1
ATOM 673 C CA . ASP A 1 80 ? -9.236 17.318 23.170 1.00 70.56 80 ASP A CA 1
ATOM 674 C C . ASP A 1 80 ? -9.099 16.117 24.116 1.00 70.56 80 ASP A C 1
ATOM 676 O O . ASP A 1 80 ? -8.480 15.112 23.765 1.00 70.56 80 ASP A O 1
ATOM 680 N N . LYS A 1 81 ? -9.721 16.168 25.302 1.00 75.12 81 LYS A N 1
ATOM 681 C CA . LYS A 1 81 ? -9.697 15.044 26.257 1.00 75.12 81 LYS A CA 1
ATOM 682 C C . LYS A 1 81 ? -10.578 13.886 25.801 1.00 75.12 81 LYS A C 1
ATOM 684 O O . LYS A 1 81 ? -10.176 12.731 25.924 1.00 75.12 81 LYS A O 1
ATOM 689 N N . GLU A 1 82 ? -11.741 14.196 25.231 1.00 75.94 82 GLU A N 1
ATOM 690 C CA . GLU A 1 82 ? -12.644 13.189 24.667 1.00 75.94 82 GLU A CA 1
ATOM 691 C C . GLU A 1 82 ? -12.036 12.501 23.439 1.00 75.94 82 GLU A C 1
ATOM 693 O O . GLU A 1 82 ? -12.226 11.301 23.261 1.00 75.94 82 GLU A O 1
ATOM 698 N N . LEU A 1 83 ? -11.242 13.215 22.630 1.00 77.56 83 LEU A N 1
ATOM 699 C CA . LEU A 1 83 ? -10.554 12.628 21.477 1.00 77.56 83 LEU A CA 1
ATOM 700 C C . LEU A 1 83 ? -9.481 11.616 21.897 1.00 77.56 83 LEU A C 1
ATOM 702 O O . LEU A 1 83 ? -9.375 10.550 21.297 1.00 77.56 83 LEU A O 1
ATOM 706 N N . ILE A 1 84 ? -8.700 11.926 22.938 1.00 81.38 84 ILE A N 1
ATOM 707 C CA . ILE A 1 84 ? -7.687 11.001 23.473 1.00 81.38 84 ILE A CA 1
ATOM 708 C C . ILE A 1 84 ? -8.359 9.738 24.020 1.00 81.38 84 ILE A C 1
ATOM 710 O O . ILE A 1 84 ? -7.916 8.633 23.718 1.00 81.38 84 ILE A O 1
ATOM 714 N N . LYS A 1 85 ? -9.458 9.898 24.762 1.00 83.56 85 LYS A N 1
ATOM 715 C CA . LYS A 1 85 ? -10.220 8.777 25.319 1.00 83.56 85 LYS A CA 1
ATOM 716 C C . LYS A 1 85 ? -10.825 7.889 24.225 1.00 83.56 85 LYS A C 1
ATOM 718 O O . LYS A 1 85 ? -10.606 6.685 24.235 1.00 83.56 85 LYS A O 1
ATOM 723 N N . CYS A 1 86 ? -11.509 8.493 23.257 1.00 82.12 86 CYS A N 1
ATOM 724 C CA . CYS A 1 86 ? -12.107 7.802 22.112 1.00 82.12 86 CYS A CA 1
ATOM 725 C C . CYS A 1 86 ? -11.045 7.062 21.277 1.00 82.12 86 CYS A C 1
ATOM 727 O O . CYS A 1 86 ? -11.249 5.923 20.869 1.00 82.12 86 CYS A O 1
ATOM 729 N N . ARG A 1 87 ? -9.856 7.657 21.093 1.00 83.19 87 ARG A N 1
ATOM 730 C CA . ARG A 1 87 ? -8.717 6.985 20.448 1.00 83.19 87 ARG A CA 1
ATOM 731 C C . ARG A 1 87 ? -8.289 5.733 21.211 1.00 83.19 87 ARG A C 1
ATOM 733 O O . ARG A 1 87 ? -8.066 4.704 20.580 1.00 83.19 87 ARG A O 1
ATOM 740 N N . ASP A 1 88 ? -8.111 5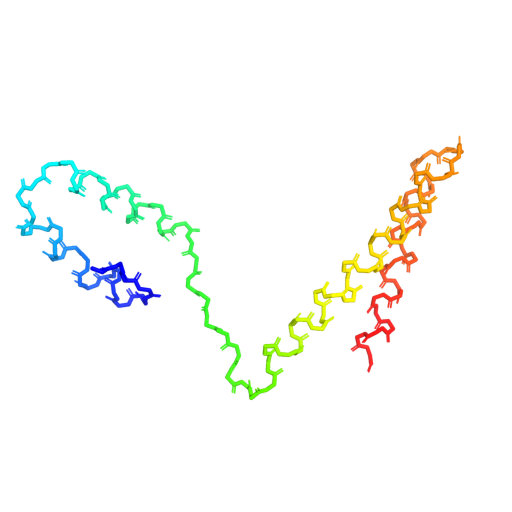.838 22.524 1.00 87.62 88 ASP A N 1
ATOM 741 C CA . ASP A 1 88 ? -7.617 4.725 23.338 1.00 87.62 88 ASP A CA 1
ATOM 742 C C . ASP A 1 88 ? -8.649 3.583 23.382 1.00 87.62 88 ASP A C 1
ATOM 744 O O . ASP A 1 88 ? -8.288 2.429 23.164 1.00 87.6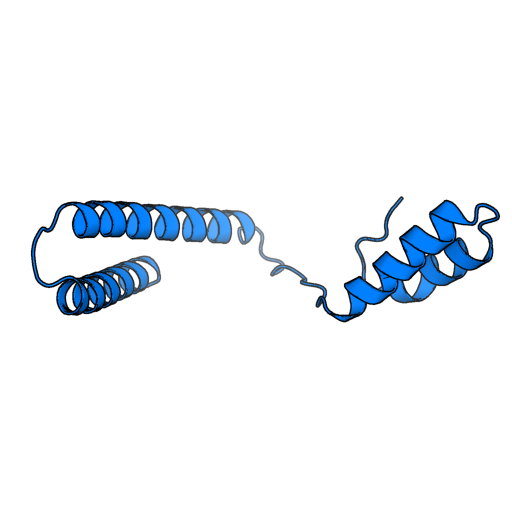2 88 ASP A O 1
ATOM 748 N N . GLU A 1 89 ? -9.941 3.911 23.505 1.00 87.19 89 GLU A N 1
ATOM 749 C CA . GLU A 1 89 ? -11.054 2.952 23.424 1.00 87.19 89 GLU A CA 1
A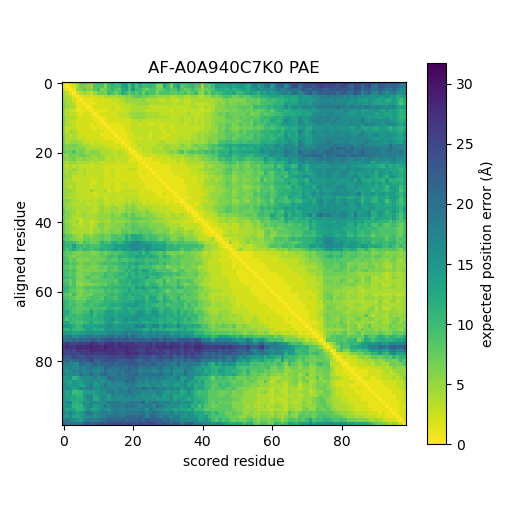TOM 750 C C . GLU A 1 89 ? -11.128 2.257 22.053 1.00 87.19 89 GLU A C 1
ATOM 752 O O . GLU A 1 89 ? -11.256 1.032 21.980 1.00 87.19 89 GLU A O 1
ATOM 757 N N . ALA A 1 90 ? -10.980 3.010 20.958 1.00 85.75 90 ALA A N 1
ATOM 758 C CA . ALA A 1 90 ? -10.936 2.454 19.607 1.00 85.75 90 ALA A CA 1
ATOM 759 C C . ALA A 1 90 ? -9.758 1.485 19.422 1.00 85.75 90 ALA A C 1
ATOM 761 O O . ALA A 1 90 ? -9.889 0.448 18.771 1.00 85.75 90 ALA A O 1
ATOM 762 N N . LEU A 1 91 ? -8.598 1.822 19.989 1.00 86.06 91 LEU A N 1
ATOM 763 C CA . LEU A 1 91 ? -7.382 1.021 19.891 1.00 86.06 91 LEU A CA 1
ATOM 764 C C . LEU A 1 91 ? -7.528 -0.294 20.671 1.00 86.06 91 LEU A C 1
ATOM 766 O O . LEU A 1 91 ? -7.143 -1.347 20.163 1.00 86.06 91 LEU A O 1
ATOM 770 N N . ASP A 1 92 ? -8.130 -0.259 21.857 1.00 89.56 92 ASP A N 1
ATOM 771 C CA . ASP A 1 92 ? -8.378 -1.467 22.646 1.00 89.56 92 ASP A CA 1
ATOM 772 C C . ASP A 1 92 ? -9.403 -2.393 21.972 1.00 89.56 92 ASP A C 1
ATOM 774 O O . ASP A 1 92 ? -9.130 -3.585 21.828 1.00 89.56 92 ASP A O 1
ATOM 778 N N . ARG A 1 93 ? -10.493 -1.853 21.403 1.00 86.06 93 ARG A N 1
ATOM 779 C CA . ARG A 1 93 ? -11.443 -2.636 20.580 1.00 86.06 93 ARG A CA 1
ATOM 780 C C . ARG A 1 93 ? -10.770 -3.294 19.376 1.00 86.06 93 ARG A C 1
ATOM 782 O O . ARG A 1 93 ? -11.085 -4.426 19.018 1.00 86.06 93 ARG A O 1
ATOM 789 N N . LEU A 1 94 ? -9.833 -2.594 18.735 1.00 86.44 94 LEU A N 1
ATOM 790 C CA . LEU A 1 94 ? -9.078 -3.155 17.616 1.00 86.44 94 LEU A CA 1
ATOM 791 C C . LEU A 1 94 ? -8.162 -4.297 18.048 1.00 86.44 94 LEU A C 1
ATOM 793 O O . LEU A 1 94 ? -8.060 -5.281 17.320 1.00 86.44 94 LEU A O 1
ATOM 797 N N . LYS A 1 95 ? -7.514 -4.193 19.213 1.00 86.00 95 LYS A N 1
ATOM 798 C CA . LYS A 1 95 ? -6.698 -5.287 19.757 1.00 86.00 95 LYS A CA 1
ATOM 799 C C . LYS A 1 95 ? -7.542 -6.523 20.058 1.00 86.00 95 LYS A C 1
ATOM 801 O O . LYS A 1 95 ? -7.128 -7.605 19.670 1.00 86.00 95 LYS A O 1
ATOM 806 N N . GLU A 1 96 ? -8.725 -6.361 20.651 1.00 88.06 96 GLU A N 1
ATOM 807 C CA . GLU A 1 96 ? -9.638 -7.480 20.944 1.00 88.06 96 GLU A CA 1
ATOM 808 C C . GLU A 1 96 ? -10.085 -8.238 19.686 1.00 88.06 96 GLU A C 1
ATOM 810 O O . GLU A 1 96 ? -10.264 -9.447 19.727 1.00 88.06 96 GLU A O 1
ATOM 815 N N . ILE A 1 97 ? -10.258 -7.549 18.553 1.00 81.50 97 ILE A N 1
ATOM 816 C CA . ILE A 1 97 ? -10.626 -8.186 17.275 1.00 81.50 97 ILE A CA 1
ATOM 817 C C . ILE A 1 97 ? -9.431 -8.894 16.614 1.00 81.50 97 ILE A C 1
ATOM 819 O O . ILE A 1 97 ? -9.621 -9.747 15.743 1.00 81.50 97 ILE A O 1
ATOM 823 N N . MET A 1 98 ? -8.206 -8.500 16.970 1.00 73.62 98 MET A N 1
ATOM 824 C CA . MET A 1 98 ? -6.973 -9.056 16.411 1.00 73.62 98 MET A CA 1
ATOM 825 C C . MET A 1 98 ? -6.404 -10.241 17.207 1.00 73.62 98 MET A C 1
ATOM 827 O O . MET A 1 98 ? -5.587 -10.967 16.636 1.00 73.62 98 MET A O 1
ATOM 831 N N . GLU A 1 99 ? -6.797 -10.427 18.473 1.00 66.81 99 GLU A N 1
ATOM 832 C CA . GLU A 1 99 ? -6.517 -11.640 19.272 1.00 66.81 99 GLU A CA 1
ATOM 833 C C . GLU A 1 99 ? -7.427 -12.820 18.887 1.00 66.81 99 GLU A C 1
ATOM 835 O O . GLU A 1 99 ? -6.902 -13.959 18.847 1.00 66.81 99 GLU A O 1
#

Foldseek 3Di:
DQDLDPCSLPPVLVVVLVPDPDPVVNVVSVVVSVVCVVDDRDDFPPDPCRVVVVVVLVVLLVVLVVVLVVVLVPDPDDNPVSVVVSVVVSVVVSVVVVD

Sequence (99 aa):
YMPVTEKGFDEYLPDAVSTLESPRYKSLYNTFMAMQKDYRFYTPPQYSFYLDKETLFEKNIRTILSEESKEYLGKETDKDKELIKCRDEALDRLKEIME

pLDDT: mean 85.23, std 7.36, range [52.91, 93.81]

Radius of gyration: 22.65 Å; Cα contacts (8 Å, |Δi|>4): 28; chains: 1; bounding box: 38×38×58 Å

Secondary structure (DSSP, 8-state):
----SHHIIIIIHHHHHHT---HHHHHHHHHHHHHHTTSPPPPPP--TTHHHHHHHHHHHHHHHHHHHHHHHHT--S-HHHHHHHHHHHHHHHHHHHH-